Protein AF-A0A822BN35-F1 (afdb_monomer)

Structure (mmCIF, N/CA/C/O backbone):
data_AF-A0A822BN35-F1
#
_entry.id   AF-A0A822BN35-F1
#
loop_
_atom_site.group_PDB
_atom_site.id
_atom_site.type_symbol
_atom_site.label_atom_id
_atom_site.label_alt_id
_atom_site.label_comp_id
_atom_site.label_asym_id
_atom_site.label_entity_id
_atom_site.label_seq_id
_atom_site.pdbx_PDB_ins_code
_atom_site.Cartn_x
_atom_site.Cartn_y
_atom_site.Cartn_z
_atom_site.occupancy
_atom_site.B_iso_or_equiv
_atom_site.auth_seq_id
_atom_site.auth_comp_id
_atom_site.auth_asym_id
_atom_site.auth_atom_id
_atom_site.pdbx_PDB_model_num
ATOM 1 N N . MET A 1 1 ? 7.148 -2.561 -20.279 1.00 68.25 1 MET A N 1
ATOM 2 C CA . MET A 1 1 ? 7.175 -1.354 -19.426 1.00 68.25 1 MET A CA 1
ATOM 3 C C . MET A 1 1 ? 6.465 -0.143 -20.022 1.00 68.25 1 MET A C 1
ATOM 5 O O . MET A 1 1 ? 5.331 0.066 -19.639 1.00 68.25 1 MET A O 1
ATOM 9 N N . LYS A 1 2 ? 7.023 0.647 -20.960 1.00 73.69 2 LYS A N 1
ATOM 10 C CA . LYS A 1 2 ? 6.344 1.889 -21.427 1.00 73.69 2 LYS A CA 1
ATOM 11 C C . LYS A 1 2 ? 4.935 1.661 -22.003 1.00 73.69 2 LYS A C 1
ATOM 13 O O . LYS A 1 2 ? 4.020 2.394 -21.657 1.00 73.69 2 LYS A O 1
ATOM 18 N N . LYS A 1 3 ? 4.760 0.620 -22.829 1.00 73.88 3 LYS A N 1
ATOM 19 C CA . LYS A 1 3 ? 3.442 0.213 -23.353 1.00 73.88 3 LYS A CA 1
ATOM 20 C C . LYS A 1 3 ? 2.494 -0.253 -22.246 1.00 73.88 3 LYS A C 1
ATOM 22 O O . LYS A 1 3 ? 1.336 0.124 -22.248 1.00 73.88 3 LYS A O 1
ATOM 27 N N . GLU A 1 4 ? 2.997 -1.027 -21.283 1.00 73.25 4 GLU A N 1
ATOM 28 C CA . GLU A 1 4 ? 2.193 -1.483 -20.143 1.00 73.25 4 GLU A CA 1
ATOM 29 C C . GLU A 1 4 ? 1.730 -0.291 -19.314 1.00 73.25 4 GLU A C 1
ATOM 31 O O . GLU A 1 4 ? 0.536 -0.151 -19.137 1.00 73.25 4 GLU A O 1
ATOM 36 N N . VAL A 1 5 ? 2.631 0.615 -18.915 1.00 74.88 5 VAL A N 1
ATOM 37 C CA . VAL A 1 5 ? 2.304 1.844 -18.167 1.00 74.88 5 VAL A CA 1
ATOM 38 C C . VAL A 1 5 ? 1.299 2.719 -18.925 1.00 74.88 5 VAL A C 1
ATOM 40 O O . VAL A 1 5 ? 0.336 3.199 -18.332 1.00 74.88 5 VAL A O 1
ATOM 43 N N . SER A 1 6 ? 1.447 2.835 -20.248 1.00 75.00 6 SER A N 1
ATOM 44 C CA . SER A 1 6 ? 0.480 3.534 -21.101 1.00 75.00 6 SER A CA 1
ATOM 45 C C . SER A 1 6 ? -0.909 2.887 -21.089 1.00 75.00 6 SER A C 1
ATOM 47 O O . SER A 1 6 ? -1.899 3.609 -21.161 1.00 75.00 6 SER A O 1
ATOM 49 N N . ASN A 1 7 ? -1.015 1.558 -20.955 1.00 75.50 7 ASN A N 1
ATOM 50 C CA . ASN A 1 7 ? -2.307 0.869 -20.822 1.00 75.50 7 ASN A CA 1
ATOM 51 C C . ASN A 1 7 ? -3.019 1.201 -19.497 1.00 75.50 7 ASN A C 1
ATOM 53 O O . ASN A 1 7 ? -4.218 0.965 -19.375 1.00 75.50 7 ASN A O 1
ATOM 57 N N . PHE A 1 8 ? -2.306 1.757 -18.512 1.00 67.94 8 PHE A N 1
ATOM 58 C CA . PHE A 1 8 ? -2.881 2.274 -17.265 1.00 67.94 8 PHE A CA 1
ATOM 59 C C . PHE A 1 8 ? -3.234 3.765 -17.339 1.00 67.94 8 PHE A C 1
ATOM 61 O O . PHE A 1 8 ? -3.649 4.336 -16.333 1.00 67.94 8 PHE A O 1
ATOM 68 N N . GLY A 1 9 ? -3.066 4.404 -18.503 1.00 77.19 9 GLY A N 1
ATOM 69 C CA . GLY A 1 9 ? -3.330 5.832 -18.687 1.00 77.19 9 GLY A CA 1
ATOM 70 C C . GLY A 1 9 ? -2.303 6.750 -18.016 1.00 77.19 9 GLY A C 1
ATOM 71 O O . GLY A 1 9 ? -2.587 7.927 -17.826 1.00 77.19 9 GLY A O 1
ATOM 72 N N . LEU A 1 10 ? -1.131 6.225 -17.647 1.00 80.19 10 LEU A N 1
ATOM 73 C CA . LEU A 1 10 ? -0.041 6.981 -17.029 1.00 80.19 10 LEU A CA 1
ATOM 74 C C . LEU A 1 10 ? 1.111 7.159 -18.015 1.00 80.19 10 LEU A C 1
ATOM 76 O O . LEU A 1 10 ? 1.400 6.285 -18.840 1.00 80.19 10 LEU A O 1
ATOM 80 N N . THR A 1 11 ? 1.835 8.266 -17.890 1.00 87.19 11 THR A N 1
ATOM 81 C CA . THR A 1 11 ? 3.141 8.401 -18.532 1.00 87.19 11 THR A CA 1
ATOM 82 C C . THR A 1 11 ? 4.217 7.689 -17.712 1.00 87.19 11 THR A C 1
ATOM 84 O O . THR A 1 11 ? 4.117 7.507 -16.497 1.00 87.19 11 THR A O 1
ATOM 87 N N . TRP A 1 12 ? 5.313 7.306 -18.373 1.00 80.75 12 TRP A N 1
ATOM 88 C CA . TRP A 1 12 ? 6.460 6.702 -17.685 1.00 80.75 12 TRP A CA 1
ATOM 89 C C . TRP A 1 12 ? 7.053 7.617 -16.601 1.00 80.75 12 TRP A C 1
ATOM 91 O O . TRP A 1 12 ? 7.516 7.141 -15.566 1.00 80.75 12 TRP A O 1
ATOM 101 N N . VAL A 1 13 ? 7.041 8.931 -16.834 1.00 87.12 13 VAL A N 1
ATOM 102 C CA . VAL A 1 13 ? 7.602 9.925 -15.908 1.00 87.12 13 VAL A CA 1
ATOM 103 C C . VAL A 1 13 ? 6.736 10.046 -14.655 1.00 87.12 13 VAL A C 1
ATOM 105 O O . VAL A 1 13 ? 7.268 10.014 -13.547 1.00 87.12 13 VAL A O 1
ATOM 108 N N . GLU A 1 14 ? 5.413 10.103 -14.810 1.00 86.56 14 GLU A N 1
ATOM 109 C CA . GLU A 1 14 ? 4.474 10.124 -13.680 1.00 86.56 14 GLU A CA 1
ATOM 110 C C . GLU A 1 14 ? 4.577 8.846 -12.853 1.00 86.56 14 GLU A C 1
ATOM 112 O O . GLU A 1 14 ? 4.721 8.906 -11.632 1.00 86.56 14 GLU A O 1
ATOM 117 N N . PHE A 1 15 ? 4.577 7.690 -13.520 1.00 87.62 15 PHE A N 1
ATOM 118 C CA . PHE A 1 15 ? 4.686 6.401 -12.849 1.00 87.62 15 PHE A CA 1
ATOM 119 C C . PHE A 1 15 ? 6.010 6.259 -12.087 1.00 87.62 15 PHE A C 1
ATOM 121 O O . PHE A 1 15 ? 6.006 5.914 -10.909 1.00 87.62 15 PHE A O 1
ATOM 128 N N . SER A 1 16 ? 7.145 6.560 -12.723 1.00 85.81 16 SER A N 1
ATOM 129 C CA . SER A 1 16 ? 8.458 6.443 -12.071 1.00 85.81 16 SER A CA 1
ATOM 130 C C . SER A 1 16 ? 8.614 7.411 -10.896 1.00 85.81 16 SER A C 1
ATOM 132 O O . SER A 1 16 ? 9.174 7.036 -9.866 1.00 85.81 16 SER A O 1
ATOM 134 N N . SER A 1 17 ? 8.065 8.623 -11.011 1.00 89.06 17 SER A N 1
ATOM 135 C CA . SER A 1 17 ? 8.045 9.602 -9.919 1.00 89.06 17 SER A CA 1
ATOM 136 C C . SER A 1 17 ? 7.193 9.113 -8.751 1.00 89.06 17 SER A C 1
ATOM 138 O O . SER A 1 17 ? 7.645 9.137 -7.608 1.00 89.06 17 SER A O 1
ATOM 140 N N . ARG A 1 18 ? 5.992 8.602 -9.035 1.00 87.94 18 ARG A N 1
ATOM 141 C CA . ARG A 1 18 ? 5.071 8.047 -8.037 1.00 87.94 18 ARG A CA 1
ATOM 142 C C . ARG A 1 18 ? 5.656 6.824 -7.335 1.00 87.94 18 ARG A C 1
ATOM 144 O O . ARG A 1 18 ? 5.645 6.766 -6.110 1.00 87.94 18 ARG A O 1
ATOM 151 N N . TYR A 1 19 ? 6.224 5.888 -8.093 1.00 89.38 19 TYR A N 1
ATOM 152 C CA . TYR A 1 19 ? 6.875 4.701 -7.544 1.00 89.38 19 TYR A CA 1
ATOM 153 C C . TYR A 1 19 ? 8.030 5.079 -6.611 1.00 89.38 19 TYR A C 1
ATOM 155 O O . TYR A 1 19 ? 8.092 4.617 -5.472 1.00 89.38 19 TYR A O 1
ATOM 163 N N . ARG A 1 20 ? 8.896 6.003 -7.049 1.00 89.19 20 ARG A N 1
ATOM 164 C CA . ARG A 1 20 ? 9.994 6.519 -6.224 1.00 89.19 20 ARG A CA 1
ATOM 165 C C . ARG A 1 20 ? 9.487 7.184 -4.944 1.00 89.19 20 ARG A C 1
ATOM 167 O O . ARG A 1 20 ? 10.060 6.951 -3.885 1.00 89.19 20 ARG A O 1
ATOM 174 N N . GLN A 1 21 ? 8.425 7.986 -5.030 1.00 89.94 21 GLN A N 1
ATOM 175 C CA . GLN A 1 21 ? 7.823 8.635 -3.864 1.00 89.94 21 GLN A CA 1
ATOM 176 C C . GLN A 1 21 ? 7.280 7.614 -2.865 1.00 89.94 21 GLN A C 1
ATOM 178 O O . GLN A 1 21 ? 7.545 7.758 -1.678 1.00 89.94 21 GLN A O 1
ATOM 183 N N . VAL A 1 22 ? 6.574 6.576 -3.326 1.00 90.75 22 VAL A N 1
ATOM 184 C CA . VAL A 1 22 ? 6.082 5.499 -2.450 1.00 90.75 22 VAL A CA 1
ATOM 185 C C . VAL A 1 22 ? 7.252 4.833 -1.729 1.00 90.75 22 VAL A C 1
ATOM 187 O O . VAL A 1 22 ? 7.249 4.761 -0.504 1.00 90.75 22 VAL A O 1
ATOM 190 N N . VAL A 1 23 ? 8.294 4.424 -2.459 1.00 90.12 23 VAL A N 1
ATOM 191 C CA . VAL A 1 23 ? 9.474 3.788 -1.851 1.00 90.12 23 VAL A CA 1
ATOM 192 C C . VAL A 1 23 ? 10.126 4.701 -0.810 1.00 90.12 23 VAL A C 1
ATOM 194 O O . VAL A 1 23 ? 10.412 4.259 0.300 1.00 90.12 23 VAL A O 1
ATOM 197 N N . GLN A 1 24 ? 10.292 5.985 -1.132 1.00 89.06 24 GLN A N 1
ATOM 198 C CA . GLN A 1 24 ? 10.857 6.977 -0.218 1.00 89.06 24 GLN A CA 1
ATOM 199 C C . GLN A 1 24 ? 9.998 7.196 1.030 1.00 89.06 24 GLN A C 1
ATOM 201 O O . GLN A 1 24 ? 10.546 7.291 2.128 1.00 89.06 24 GLN A O 1
ATOM 206 N N . ARG A 1 25 ? 8.667 7.270 0.885 1.00 90.31 25 ARG A N 1
ATOM 207 C CA . ARG A 1 25 ? 7.746 7.422 2.020 1.00 90.31 25 ARG A CA 1
ATOM 208 C C . ARG A 1 25 ? 7.848 6.229 2.960 1.00 90.31 25 ARG A C 1
ATOM 210 O O . ARG A 1 25 ? 8.078 6.426 4.147 1.00 90.31 25 ARG A O 1
ATOM 217 N N . ILE A 1 26 ? 7.771 5.012 2.427 1.00 90.00 26 ILE A N 1
ATOM 218 C CA . ILE A 1 26 ? 7.811 3.788 3.237 1.00 90.00 26 ILE A CA 1
ATOM 219 C C . ILE A 1 26 ? 9.172 3.602 3.912 1.00 90.00 26 ILE A C 1
ATOM 221 O O . ILE A 1 26 ? 9.229 3.250 5.089 1.00 90.00 26 ILE A O 1
ATOM 225 N N . GLN A 1 27 ? 10.272 3.909 3.218 1.00 89.19 27 GLN A N 1
ATOM 226 C CA . GLN A 1 27 ? 11.596 3.918 3.842 1.00 89.19 27 GLN A CA 1
ATOM 227 C C . GLN A 1 27 ? 11.675 4.941 4.975 1.00 89.19 27 GLN A C 1
ATOM 229 O O . GLN A 1 27 ? 12.144 4.589 6.046 1.00 89.19 27 GLN A O 1
ATOM 234 N N . LYS A 1 28 ? 11.156 6.160 4.790 1.00 88.38 28 LYS A N 1
ATOM 235 C CA . LYS A 1 28 ? 11.138 7.187 5.843 1.00 88.38 28 LYS A CA 1
ATOM 236 C C . LYS A 1 28 ? 10.276 6.795 7.052 1.00 88.38 28 LYS A C 1
ATOM 238 O O . LYS A 1 28 ? 10.597 7.186 8.167 1.00 88.38 28 LYS A O 1
ATOM 243 N N . MET A 1 29 ? 9.186 6.056 6.838 1.00 88.12 29 MET A N 1
ATOM 244 C CA . MET A 1 29 ? 8.315 5.574 7.918 1.00 88.12 29 MET A CA 1
ATOM 245 C C . MET A 1 29 ? 8.958 4.433 8.718 1.00 88.12 29 MET A C 1
ATOM 247 O O . MET A 1 29 ? 8.774 4.350 9.927 1.00 88.12 29 MET A O 1
ATOM 251 N N . ARG A 1 30 ? 9.697 3.531 8.053 1.00 84.06 30 ARG A N 1
ATOM 252 C CA . ARG A 1 30 ? 10.234 2.304 8.674 1.00 84.06 30 ARG A CA 1
ATOM 253 C C . ARG A 1 30 ? 11.722 2.360 9.027 1.00 84.06 30 ARG A C 1
ATOM 255 O O . ARG A 1 30 ? 12.192 1.505 9.772 1.00 84.06 30 ARG A O 1
ATOM 262 N N . GLN A 1 31 ? 12.475 3.313 8.485 1.00 78.88 31 GLN A N 1
ATOM 263 C CA . GLN A 1 31 ? 13.912 3.486 8.701 1.00 78.88 31 GLN A CA 1
ATOM 264 C C . GLN A 1 31 ? 14.253 4.961 8.920 1.00 78.88 31 GLN A C 1
ATOM 266 O O . GLN A 1 31 ? 13.672 5.855 8.309 1.00 78.88 31 GLN A O 1
ATOM 271 N N . SER A 1 32 ? 15.273 5.206 9.742 1.00 63.53 32 SER A N 1
ATOM 272 C CA . SER A 1 32 ? 15.829 6.548 9.946 1.00 63.53 32 SER A CA 1
ATOM 273 C C . SER A 1 32 ? 16.729 7.004 8.789 1.00 63.53 32 SER A C 1
ATOM 275 O O . SER A 1 32 ? 16.904 8.204 8.593 1.00 63.53 32 SER A O 1
ATOM 277 N N . GLU A 1 33 ? 17.286 6.068 8.008 1.00 65.12 33 GLU A N 1
ATOM 278 C CA . GLU A 1 33 ? 18.213 6.350 6.904 1.00 65.12 33 GLU A CA 1
ATOM 279 C C . GLU A 1 33 ? 17.734 5.746 5.579 1.00 65.12 33 GLU A C 1
ATOM 281 O O . GLU A 1 33 ? 17.286 4.603 5.510 1.00 65.12 33 GLU A O 1
ATOM 286 N N . TYR A 1 34 ? 17.848 6.527 4.505 1.00 67.50 34 TYR A N 1
ATOM 287 C CA . TYR A 1 34 ? 17.430 6.135 3.161 1.00 67.50 34 TYR A CA 1
ATOM 288 C C . TYR A 1 34 ? 18.434 5.165 2.525 1.00 67.50 34 TYR A C 1
ATOM 290 O O . TYR A 1 34 ? 19.580 5.534 2.257 1.00 67.50 34 TYR A O 1
ATOM 298 N N . LYS A 1 35 ? 17.992 3.946 2.197 1.00 72.06 35 LYS A N 1
ATOM 299 C CA . LYS A 1 35 ? 18.753 3.038 1.325 1.00 72.06 35 LYS A CA 1
ATOM 300 C C . LYS A 1 35 ? 18.587 3.441 -0.138 1.00 72.06 35 LYS A C 1
ATOM 302 O O . LYS A 1 35 ? 17.496 3.812 -0.566 1.00 72.06 35 LYS A O 1
ATOM 307 N N . GLN A 1 36 ? 19.663 3.332 -0.920 1.00 72.38 36 GLN A N 1
ATOM 308 C CA . GLN A 1 36 ? 19.623 3.640 -2.350 1.00 72.38 36 GLN A CA 1
ATOM 309 C C . GLN A 1 36 ? 18.537 2.825 -3.065 1.00 72.38 36 GLN A C 1
ATOM 311 O O . GLN A 1 36 ? 18.509 1.600 -2.997 1.00 72.38 36 GLN A O 1
ATOM 316 N N . PHE A 1 37 ? 17.663 3.533 -3.779 1.00 73.38 37 PHE A N 1
ATOM 317 C CA . PHE A 1 37 ? 16.678 2.947 -4.678 1.00 73.38 37 PHE A CA 1
ATOM 318 C C . PHE A 1 37 ? 17.384 2.337 -5.891 1.00 73.38 37 PHE A C 1
ATOM 320 O O . PHE A 1 37 ? 17.938 3.063 -6.721 1.00 73.38 37 PHE A O 1
ATOM 327 N N . ILE A 1 38 ? 17.349 1.010 -5.994 1.00 75.81 38 ILE A N 1
ATOM 328 C CA . ILE A 1 38 ? 17.836 0.277 -7.162 1.00 75.81 38 ILE A CA 1
ATOM 329 C C . ILE A 1 38 ? 16.635 -0.019 -8.055 1.00 75.81 38 ILE A C 1
ATOM 331 O O . ILE A 1 38 ? 15.658 -0.631 -7.632 1.00 75.81 38 ILE A O 1
ATOM 335 N N . PHE A 1 39 ? 16.695 0.440 -9.303 1.00 77.75 39 PHE A N 1
ATOM 336 C CA . PHE A 1 39 ? 15.607 0.233 -10.247 1.00 77.75 39 PHE A CA 1
ATOM 337 C C . PHE A 1 39 ? 15.694 -1.165 -10.870 1.00 77.75 39 PHE A C 1
ATOM 339 O O . PHE A 1 39 ? 16.600 -1.443 -11.655 1.00 77.75 39 PHE A O 1
ATOM 346 N N . ASN A 1 40 ? 14.718 -2.021 -10.567 1.00 86.06 40 ASN A N 1
ATOM 347 C CA . ASN A 1 40 ? 14.574 -3.346 -11.163 1.00 86.06 40 ASN A CA 1
ATOM 348 C C . ASN A 1 40 ? 13.268 -3.432 -11.966 1.00 86.06 40 ASN A C 1
ATOM 350 O O . ASN A 1 40 ? 12.191 -3.102 -11.468 1.00 86.06 40 ASN A O 1
ATOM 354 N N . ILE A 1 41 ? 13.357 -3.884 -13.220 1.00 81.69 41 ILE A N 1
ATOM 355 C CA . ILE A 1 41 ? 12.214 -3.972 -14.140 1.00 81.69 41 ILE A CA 1
ATOM 356 C C . ILE A 1 41 ? 11.149 -4.948 -13.628 1.00 81.69 41 ILE A C 1
ATOM 358 O O . ILE A 1 41 ? 9.962 -4.636 -13.729 1.00 81.69 41 ILE A O 1
ATOM 362 N N . ASN A 1 42 ? 11.558 -6.093 -13.077 1.00 83.44 42 ASN A N 1
ATOM 363 C CA . ASN A 1 42 ? 10.624 -7.118 -12.611 1.00 83.44 42 ASN A CA 1
ATOM 364 C C . ASN A 1 42 ? 9.845 -6.613 -11.393 1.00 83.44 42 ASN A C 1
ATOM 366 O O . ASN A 1 42 ? 8.621 -6.565 -11.427 1.00 83.44 42 ASN A O 1
ATOM 370 N N . GLU A 1 43 ? 10.548 -6.072 -10.397 1.00 84.94 43 GLU A N 1
ATOM 371 C CA . GLU A 1 43 ? 9.928 -5.485 -9.200 1.00 84.94 43 GLU A CA 1
ATOM 372 C C . GLU A 1 43 ? 8.994 -4.319 -9.542 1.00 84.94 43 GLU A C 1
ATOM 374 O O . GLU A 1 43 ? 7.935 -4.145 -8.944 1.00 84.94 43 GLU A O 1
ATOM 379 N N . THR A 1 44 ? 9.366 -3.520 -10.544 1.00 85.56 44 THR A N 1
ATOM 380 C CA . THR A 1 44 ? 8.539 -2.406 -11.0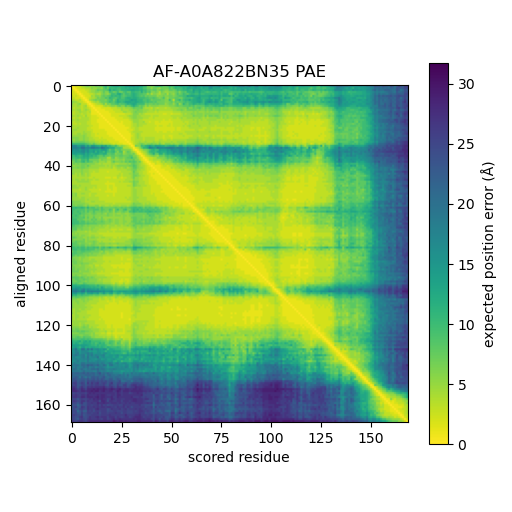11 1.00 85.56 44 THR A CA 1
ATOM 381 C C . THR A 1 44 ? 7.241 -2.900 -11.661 1.00 85.56 44 THR A C 1
ATOM 383 O O . THR A 1 44 ? 6.195 -2.266 -11.511 1.00 85.56 44 THR A O 1
ATOM 386 N N . ARG A 1 45 ? 7.284 -4.023 -12.390 1.00 84.06 45 ARG A N 1
ATOM 387 C CA . ARG A 1 45 ? 6.088 -4.652 -12.968 1.00 84.06 45 ARG A CA 1
ATOM 388 C C . ARG A 1 45 ? 5.187 -5.234 -11.874 1.00 84.06 45 ARG A C 1
ATOM 390 O O . ARG A 1 45 ? 3.969 -5.052 -11.947 1.00 84.06 45 ARG A O 1
ATOM 397 N N . ASP A 1 46 ? 5.769 -5.867 -10.862 1.00 85.31 46 ASP A N 1
ATOM 398 C CA . ASP A 1 46 ? 5.027 -6.410 -9.717 1.00 85.31 46 ASP A CA 1
ATOM 399 C C . ASP A 1 46 ? 4.333 -5.287 -8.936 1.00 85.31 46 ASP A C 1
ATOM 401 O O . ASP A 1 46 ? 3.144 -5.380 -8.616 1.00 85.31 46 ASP A O 1
ATOM 405 N N . PHE A 1 47 ? 5.040 -4.173 -8.718 1.00 88.69 47 PHE A N 1
ATOM 406 C CA . PHE A 1 47 ? 4.477 -2.970 -8.110 1.00 88.69 47 PHE A CA 1
ATOM 407 C C . PHE A 1 47 ? 3.302 -2.415 -8.924 1.00 88.69 47 PHE A C 1
ATOM 409 O O . PHE A 1 47 ? 2.237 -2.170 -8.365 1.00 88.69 47 PHE A O 1
ATOM 416 N N . LEU A 1 48 ? 3.457 -2.268 -10.244 1.00 87.62 48 LEU A N 1
ATOM 417 C CA . LEU A 1 48 ? 2.397 -1.766 -11.129 1.00 87.62 48 LEU A CA 1
ATOM 418 C C . LEU A 1 48 ? 1.140 -2.653 -11.076 1.00 87.62 48 LEU A C 1
ATOM 420 O O . LEU A 1 48 ? 0.014 -2.155 -11.034 1.00 87.62 48 LEU A O 1
ATOM 424 N N . THR A 1 49 ? 1.334 -3.972 -11.059 1.00 86.88 49 THR A N 1
ATOM 425 C CA . THR A 1 49 ? 0.244 -4.955 -10.975 1.00 86.88 49 THR A CA 1
ATOM 426 C C . THR A 1 49 ? -0.469 -4.867 -9.627 1.00 86.88 49 THR A C 1
ATOM 428 O O . THR A 1 49 ? -1.700 -4.783 -9.582 1.00 86.88 49 THR A O 1
ATOM 431 N N . THR A 1 50 ? 0.300 -4.797 -8.539 1.00 87.19 50 THR A N 1
ATOM 432 C CA . THR A 1 50 ? -0.217 -4.622 -7.176 1.00 87.19 50 THR A C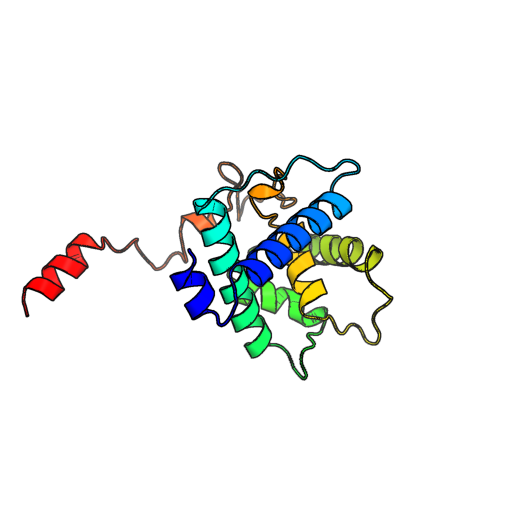A 1
ATOM 433 C C . THR A 1 50 ? -1.008 -3.322 -7.061 1.00 87.19 50 THR A C 1
ATOM 435 O O . THR A 1 50 ? -2.165 -3.332 -6.645 1.00 87.19 50 THR A O 1
ATOM 438 N N . GLU A 1 51 ? -0.446 -2.206 -7.522 1.00 90.19 51 GLU A N 1
ATOM 439 C CA . GLU A 1 51 ? -1.081 -0.891 -7.463 1.00 90.19 51 GLU A CA 1
ATOM 440 C C . GLU A 1 51 ? -2.400 -0.836 -8.256 1.00 90.19 51 GLU A C 1
ATOM 442 O O . GLU A 1 51 ? -3.376 -0.212 -7.814 1.00 90.19 51 GLU A O 1
ATOM 447 N N . LYS A 1 52 ? -2.470 -1.523 -9.406 1.00 88.81 52 LYS A N 1
ATOM 448 C CA . LYS A 1 52 ? -3.718 -1.668 -10.171 1.00 88.81 52 LYS A CA 1
ATOM 449 C C . LYS A 1 52 ? -4.780 -2.402 -9.365 1.00 88.81 52 LYS A C 1
ATOM 451 O O . LYS A 1 52 ? -5.927 -1.948 -9.324 1.00 88.81 52 LYS A O 1
ATOM 456 N N . ARG A 1 53 ? -4.410 -3.529 -8.753 1.00 88.56 53 ARG A N 1
ATOM 457 C CA . ARG A 1 53 ? -5.324 -4.352 -7.955 1.00 88.56 53 ARG A CA 1
ATOM 458 C C . ARG A 1 53 ? -5.895 -3.535 -6.800 1.00 88.56 53 ARG A C 1
ATOM 460 O O . ARG A 1 53 ? -7.112 -3.381 -6.721 1.00 88.56 53 ARG A O 1
ATOM 467 N N . LEU A 1 54 ? -5.023 -2.891 -6.020 1.00 91.69 54 LEU A N 1
ATOM 468 C CA . LEU A 1 54 ? -5.424 -2.001 -4.926 1.00 91.69 54 LEU A CA 1
ATOM 469 C C . LEU A 1 54 ? -6.346 -0.878 -5.418 1.00 91.69 54 LEU A C 1
ATOM 471 O O . LEU A 1 54 ? -7.357 -0.581 -4.792 1.00 91.69 54 LEU A O 1
ATOM 475 N N . THR A 1 55 ? -6.043 -0.270 -6.571 1.00 92.44 55 THR A N 1
ATOM 476 C CA . THR A 1 55 ? -6.867 0.815 -7.136 1.00 92.44 55 THR A CA 1
ATOM 477 C C . THR A 1 55 ? -8.246 0.330 -7.563 1.00 92.44 55 THR A C 1
ATOM 479 O O . THR A 1 55 ? -9.224 1.053 -7.387 1.00 92.44 55 THR A O 1
ATOM 482 N N . THR A 1 56 ? -8.334 -0.870 -8.127 1.00 91.44 56 THR A N 1
ATOM 483 C CA . THR A 1 56 ? -9.601 -1.448 -8.592 1.00 91.44 56 THR A CA 1
ATOM 484 C C . THR A 1 56 ? -10.507 -1.776 -7.409 1.00 91.44 56 THR A C 1
ATOM 486 O O . THR A 1 56 ? -11.673 -1.387 -7.394 1.00 91.44 56 THR A O 1
ATOM 489 N N . ILE A 1 57 ? -9.946 -2.408 -6.378 1.00 91.69 57 ILE A N 1
ATOM 490 C CA . ILE A 1 57 ? -10.676 -2.765 -5.158 1.00 91.69 57 ILE A CA 1
ATOM 491 C C . ILE A 1 57 ? -11.076 -1.507 -4.390 1.00 91.69 57 ILE A C 1
ATOM 493 O O . ILE A 1 57 ? -12.227 -1.380 -3.981 1.00 91.69 57 ILE A O 1
ATOM 497 N N . PHE A 1 58 ? -10.183 -0.516 -4.299 1.00 93.19 58 PHE A N 1
ATOM 498 C CA . PHE A 1 58 ? -10.495 0.763 -3.663 1.00 93.19 58 PHE A CA 1
ATOM 499 C C . PHE A 1 58 ? -11.680 1.455 -4.340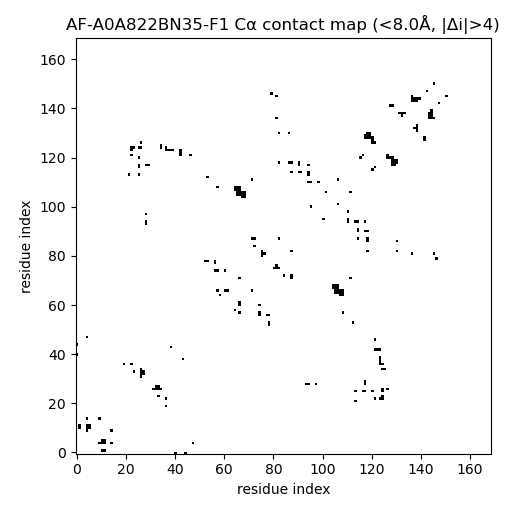 1.00 93.19 58 PHE A C 1
ATOM 501 O O . PHE A 1 58 ? -12.595 1.901 -3.662 1.00 93.19 58 PHE A O 1
ATOM 508 N N . LYS A 1 59 ? -11.725 1.497 -5.676 1.00 92.38 59 LYS A N 1
ATOM 509 C CA . LYS A 1 59 ? -12.864 2.083 -6.405 1.00 92.38 59 LYS A CA 1
ATOM 510 C C . LYS A 1 59 ? -14.174 1.322 -6.201 1.00 92.38 59 LYS A C 1
ATOM 512 O O . LYS A 1 59 ? -15.234 1.899 -6.394 1.00 92.38 59 LYS A O 1
ATOM 517 N N . THR A 1 60 ? -14.092 0.039 -5.862 1.00 91.62 60 THR A N 1
ATOM 518 C CA . THR A 1 60 ? -15.266 -0.813 -5.640 1.00 91.62 60 THR A CA 1
ATOM 519 C C . THR A 1 60 ? -15.822 -0.639 -4.228 1.00 91.62 60 THR A C 1
ATOM 521 O O . THR A 1 60 ? -17.033 -0.691 -4.043 1.00 91.62 60 THR A O 1
ATOM 524 N N . LEU A 1 61 ? -14.946 -0.436 -3.239 1.00 89.69 61 LEU A N 1
ATOM 525 C CA . LEU A 1 61 ? -15.321 -0.322 -1.827 1.00 89.69 61 LEU A CA 1
ATOM 526 C C . LEU A 1 61 ? -15.507 1.123 -1.350 1.00 89.69 61 LEU A C 1
ATOM 528 O O . LEU A 1 61 ? -16.287 1.354 -0.436 1.00 89.69 61 LEU A O 1
ATOM 532 N N . SER A 1 62 ? -14.802 2.091 -1.938 1.00 90.44 62 SER A N 1
ATOM 533 C CA . SER A 1 62 ? -14.848 3.477 -1.471 1.00 90.44 62 SER A CA 1
ATOM 534 C C . SER A 1 62 ? -16.146 4.173 -1.862 1.00 90.44 62 SER A C 1
ATOM 536 O O . SER A 1 62 ? -16.647 4.049 -2.982 1.00 90.44 62 SER A O 1
ATOM 538 N N . PHE A 1 63 ? -16.653 4.980 -0.937 1.00 86.88 63 PHE A N 1
ATOM 539 C CA . P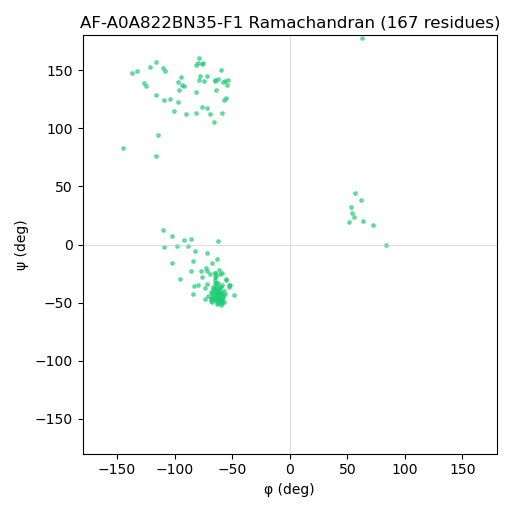HE A 1 63 ? -17.737 5.912 -1.189 1.00 86.88 63 PHE A CA 1
ATOM 540 C C . PHE A 1 63 ? -17.161 7.328 -1.166 1.00 86.88 63 PHE A C 1
ATOM 542 O O . PHE A 1 63 ? -16.534 7.736 -0.190 1.00 86.88 63 PHE A O 1
ATOM 549 N N . ASN A 1 64 ? -17.360 8.089 -2.247 1.00 86.44 64 ASN A N 1
ATOM 550 C CA . ASN A 1 64 ? -16.830 9.452 -2.380 1.00 86.44 64 ASN A CA 1
ATOM 551 C C . ASN A 1 64 ? -15.291 9.538 -2.213 1.00 86.44 64 ASN A C 1
ATOM 553 O O . ASN A 1 64 ? -14.784 10.401 -1.494 1.00 86.44 64 ASN A O 1
ATOM 557 N N . ASP A 1 65 ? -14.558 8.607 -2.838 1.00 87.38 65 ASP A N 1
ATOM 558 C CA . ASP A 1 65 ? -13.086 8.498 -2.788 1.00 87.38 65 ASP A CA 1
ATOM 559 C C . ASP A 1 65 ? -12.495 8.393 -1.368 1.00 87.38 65 ASP A C 1
ATOM 561 O O . ASP A 1 65 ? -11.321 8.704 -1.129 1.00 87.38 65 ASP A O 1
ATOM 565 N N . LYS A 1 66 ? -13.301 7.925 -0.411 1.00 90.62 66 LYS A N 1
ATOM 566 C CA . LYS A 1 66 ? -12.896 7.664 0.970 1.00 90.62 66 LYS A CA 1
ATOM 567 C C . LYS A 1 66 ? -13.387 6.292 1.413 1.00 90.62 66 LYS A C 1
ATOM 569 O O . LYS A 1 66 ? -14.417 5.810 0.943 1.00 90.62 66 LYS A O 1
ATOM 574 N N . LEU A 1 67 ? -12.624 5.674 2.305 1.00 91.94 67 LEU A N 1
ATOM 575 C CA . LEU A 1 67 ? -12.966 4.399 2.929 1.00 91.94 67 LEU A CA 1
ATOM 576 C C . LEU A 1 67 ? -12.887 4.558 4.446 1.00 91.94 67 LEU A C 1
ATOM 578 O O . LEU A 1 67 ? -11.968 5.210 4.938 1.00 91.94 67 LEU A O 1
ATOM 582 N N . ASP A 1 68 ? -13.828 3.980 5.179 1.00 90.19 68 ASP A N 1
ATOM 583 C CA . ASP A 1 68 ? -13.787 3.990 6.642 1.00 90.19 68 ASP A CA 1
ATOM 584 C C . ASP A 1 68 ? -12.671 3.056 7.153 1.00 90.19 68 ASP A C 1
ATOM 586 O O . ASP A 1 68 ? -12.413 1.997 6.570 1.00 90.19 68 ASP A O 1
ATOM 590 N N . ALA A 1 69 ? -12.009 3.423 8.252 1.00 88.19 69 ALA A N 1
ATOM 591 C CA . ALA A 1 69 ? -11.029 2.568 8.920 1.00 88.19 69 ALA A CA 1
ATOM 592 C C . ALA A 1 69 ? -11.601 1.187 9.302 1.00 88.19 69 ALA A C 1
ATOM 594 O O . ALA A 1 69 ? -10.873 0.194 9.280 1.00 88.19 69 ALA A O 1
ATOM 595 N N . ASN A 1 70 ? -12.905 1.096 9.581 1.00 88.44 70 ASN A N 1
ATOM 596 C CA . ASN A 1 70 ? -13.586 -0.166 9.884 1.00 88.44 70 ASN A CA 1
ATOM 597 C C . ASN A 1 70 ? -13.696 -1.103 8.668 1.00 88.44 70 ASN A C 1
ATOM 599 O O . ASN A 1 70 ? -13.779 -2.319 8.825 1.00 88.44 70 ASN A O 1
ATOM 603 N N . GLU A 1 71 ? -13.673 -0.561 7.449 1.00 89.50 71 GLU A N 1
ATOM 604 C CA . GLU A 1 71 ? -13.730 -1.343 6.207 1.00 89.50 71 GLU A CA 1
ATOM 605 C C . GLU A 1 71 ? -12.341 -1.770 5.717 1.00 89.50 71 GLU A C 1
ATOM 607 O O . GLU A 1 71 ? -12.219 -2.478 4.713 1.00 89.50 71 GLU A O 1
ATOM 612 N N . LEU A 1 72 ? -11.283 -1.373 6.429 1.00 91.50 72 LEU A N 1
ATOM 613 C CA . LEU A 1 72 ? -9.910 -1.675 6.054 1.00 91.50 72 LEU A CA 1
ATOM 614 C C . LEU A 1 72 ? -9.634 -3.183 6.089 1.00 91.50 72 LEU A C 1
ATOM 616 O O . LEU A 1 72 ? -9.005 -3.703 5.175 1.00 91.50 72 LEU A O 1
ATOM 620 N N . GLU A 1 73 ? -10.166 -3.916 7.068 1.00 90.62 73 GLU A N 1
ATOM 621 C CA . GLU A 1 73 ? -10.016 -5.380 7.121 1.00 90.62 73 GLU A CA 1
ATOM 622 C C . GLU A 1 73 ? -10.630 -6.056 5.887 1.00 90.62 73 GLU A C 1
ATOM 624 O O . GLU A 1 73 ? -9.987 -6.875 5.230 1.00 90.62 73 GLU A O 1
ATOM 629 N N . LYS A 1 74 ? -11.834 -5.622 5.496 1.00 90.62 74 LYS A N 1
ATOM 630 C CA . LYS A 1 74 ? -12.515 -6.095 4.285 1.00 90.62 74 LYS A CA 1
ATOM 631 C C . LYS A 1 74 ? -11.744 -5.728 3.016 1.00 90.62 74 LYS A C 1
ATOM 633 O O . LYS A 1 74 ? -11.716 -6.505 2.063 1.00 90.62 74 LYS A O 1
ATOM 638 N N . PHE A 1 75 ? -11.108 -4.556 2.985 1.00 92.19 75 PHE A N 1
ATOM 639 C CA . PHE A 1 75 ? -10.247 -4.155 1.875 1.00 92.19 75 PHE A CA 1
ATOM 640 C C . PHE A 1 75 ? -9.049 -5.100 1.723 1.00 92.19 75 PHE A C 1
ATOM 642 O O . PHE A 1 75 ? -8.754 -5.516 0.603 1.00 92.19 75 PHE A O 1
ATOM 649 N N . PHE A 1 76 ? -8.390 -5.474 2.825 1.00 90.88 76 PHE A N 1
ATOM 650 C CA . PHE A 1 76 ? -7.289 -6.441 2.803 1.00 90.88 76 PHE A CA 1
ATOM 651 C C . PHE A 1 76 ? -7.765 -7.819 2.332 1.00 90.88 76 PHE A C 1
ATOM 653 O O . PHE A 1 76 ? -7.136 -8.391 1.444 1.00 90.88 76 PHE A O 1
ATOM 660 N N . GLU A 1 77 ? -8.910 -8.292 2.826 1.00 88.31 77 GLU A N 1
ATOM 661 C CA . GLU A 1 77 ? -9.518 -9.554 2.389 1.00 88.31 77 GLU A CA 1
ATOM 662 C C . GLU A 1 77 ? -9.810 -9.558 0.879 1.00 88.31 77 GLU A C 1
ATOM 664 O O . GLU A 1 77 ? -9.407 -10.478 0.175 1.00 88.31 77 GLU A O 1
ATOM 669 N N . CYS A 1 78 ? -10.415 -8.489 0.349 1.00 87.94 78 CYS A N 1
ATOM 670 C CA . CYS A 1 78 ? -10.684 -8.358 -1.089 1.00 87.94 78 CYS A CA 1
ATOM 671 C C . CYS A 1 78 ? -9.404 -8.279 -1.936 1.00 87.94 78 CYS A C 1
ATOM 673 O O . CYS A 1 78 ? -9.439 -8.564 -3.132 1.00 87.94 78 CYS A O 1
ATOM 675 N N . CYS A 1 79 ? -8.290 -7.838 -1.344 1.00 86.50 79 CYS A N 1
ATOM 676 C CA . CYS A 1 79 ? -6.981 -7.791 -1.993 1.00 86.50 79 CYS A CA 1
ATOM 677 C C . CYS A 1 79 ? -6.216 -9.117 -1.897 1.00 86.50 79 CYS A C 1
ATOM 679 O O . CYS A 1 79 ? -5.052 -9.145 -2.306 1.00 86.50 79 CYS A O 1
ATOM 681 N N . ASP A 1 80 ? -6.819 -10.171 -1.340 1.00 83.88 80 ASP A N 1
ATOM 682 C CA . ASP A 1 80 ? -6.150 -11.425 -0.979 1.00 83.88 80 ASP A CA 1
ATOM 683 C C . ASP A 1 80 ? -4.915 -11.179 -0.093 1.00 83.88 80 ASP A C 1
ATOM 685 O O . ASP A 1 80 ? -3.895 -11.863 -0.191 1.00 83.88 80 ASP A O 1
ATOM 689 N N . LEU A 1 81 ? -4.976 -10.137 0.741 1.00 85.69 81 LEU A N 1
ATOM 690 C CA . LEU A 1 81 ? -3.956 -9.818 1.726 1.00 85.69 81 LEU A CA 1
ATOM 691 C C . LEU A 1 81 ? -4.382 -10.383 3.071 1.00 85.69 81 LEU A C 1
ATOM 693 O O . LEU A 1 81 ? -5.537 -10.343 3.483 1.00 85.69 81 LEU A O 1
ATOM 697 N N . SER A 1 82 ? -3.406 -10.915 3.777 1.00 80.81 82 SER A N 1
ATOM 698 C CA . SER A 1 82 ? -3.626 -11.854 4.865 1.00 80.81 82 SER A CA 1
ATOM 699 C C . SER A 1 82 ? -3.307 -11.280 6.252 1.00 80.81 82 SER A C 1
ATOM 701 O O . SER A 1 82 ? -3.158 -12.052 7.208 1.00 80.81 82 SER A O 1
ATOM 703 N N . ALA A 1 83 ? -3.129 -9.961 6.332 1.00 84.75 83 ALA A N 1
ATOM 704 C CA . ALA A 1 83 ? -2.747 -9.253 7.542 1.00 84.75 83 ALA A CA 1
ATOM 705 C C . ALA A 1 83 ? -3.817 -9.412 8.626 1.00 84.75 83 ALA A C 1
ATOM 707 O O . ALA A 1 83 ? -5.017 -9.433 8.350 1.00 84.75 83 ALA A O 1
ATOM 708 N N . THR A 1 84 ? -3.375 -9.539 9.871 1.00 86.50 84 THR A N 1
ATOM 709 C CA . THR A 1 84 ? -4.278 -9.611 11.024 1.00 86.50 84 THR A CA 1
ATOM 710 C C . THR A 1 84 ? -4.828 -8.228 11.375 1.00 86.50 84 THR A C 1
ATOM 712 O O . THR A 1 84 ? -4.170 -7.214 11.143 1.00 86.50 84 THR A O 1
ATOM 715 N N . SER A 1 85 ? -5.994 -8.169 12.026 1.00 88.81 85 SER A N 1
ATOM 716 C CA . SER A 1 85 ? -6.575 -6.915 12.536 1.00 88.81 85 SER A CA 1
ATOM 717 C C . SER A 1 85 ? -5.596 -6.103 13.392 1.00 88.81 85 SER A C 1
ATOM 719 O O . SER A 1 85 ? -5.613 -4.876 13.366 1.00 88.81 85 SER A O 1
ATOM 721 N N . TYR A 1 86 ? -4.728 -6.782 14.152 1.00 88.44 86 TYR A N 1
ATOM 722 C CA . TYR A 1 86 ? -3.697 -6.132 14.959 1.00 88.44 86 TYR A CA 1
ATOM 723 C C . TYR A 1 86 ? -2.622 -5.469 14.090 1.00 88.44 86 TYR A C 1
ATOM 725 O O . TYR A 1 86 ? -2.335 -4.295 14.291 1.00 88.44 86 TYR A O 1
ATOM 733 N N . GLU A 1 87 ? -2.078 -6.183 13.099 1.00 89.81 87 GLU A N 1
ATOM 734 C CA . GLU A 1 87 ? -1.070 -5.639 12.172 1.00 89.81 87 GLU A CA 1
ATOM 735 C C . GLU A 1 87 ? -1.627 -4.476 11.346 1.00 89.81 87 GLU A C 1
ATOM 737 O O . GLU A 1 87 ? -0.925 -3.495 11.113 1.00 89.81 87 GLU A O 1
ATOM 742 N N . ILE A 1 88 ? -2.896 -4.563 10.933 1.00 92.38 88 ILE A N 1
ATOM 743 C CA . ILE A 1 88 ? -3.581 -3.495 10.197 1.00 92.38 88 ILE A CA 1
ATOM 744 C C . ILE A 1 88 ? -3.710 -2.242 11.069 1.00 92.38 88 ILE A C 1
ATOM 746 O O . ILE A 1 88 ? -3.383 -1.151 10.606 1.00 92.38 88 ILE A O 1
ATOM 750 N N . LYS A 1 89 ? -4.149 -2.386 12.326 1.00 92.31 89 LYS A N 1
ATOM 751 C CA . LYS A 1 89 ? -4.275 -1.259 13.265 1.00 92.31 89 LYS A CA 1
ATOM 752 C C . LYS A 1 89 ? -2.922 -0.648 13.611 1.00 92.31 89 LYS A C 1
ATOM 754 O O . LYS A 1 89 ? -2.776 0.563 13.526 1.00 92.31 89 LYS A O 1
ATOM 759 N N . GLU A 1 90 ? -1.927 -1.478 13.916 1.00 92.12 90 GLU A N 1
ATOM 760 C CA . GLU A 1 90 ? -0.558 -1.029 14.185 1.00 92.12 90 GLU A CA 1
ATOM 761 C C . GLU A 1 90 ? -0.003 -0.234 12.993 1.00 92.12 90 GLU A C 1
ATOM 763 O O . GLU A 1 90 ? 0.467 0.892 13.155 1.00 92.12 90 GLU A O 1
ATOM 768 N N . ALA A 1 91 ? -0.117 -0.774 11.776 1.00 92.62 91 ALA A N 1
ATOM 769 C CA . ALA A 1 91 ? 0.328 -0.090 10.568 1.00 92.62 91 ALA A CA 1
ATOM 770 C C . ALA A 1 91 ? -0.443 1.214 10.314 1.00 92.62 91 ALA A C 1
ATOM 772 O O . ALA A 1 91 ? 0.166 2.213 9.930 1.00 92.62 91 ALA A O 1
ATOM 773 N N . LEU A 1 92 ? -1.758 1.230 10.545 1.00 93.94 92 LEU A N 1
ATOM 774 C CA . LEU A 1 92 ? -2.581 2.432 10.416 1.00 93.94 92 LEU A CA 1
ATOM 775 C C . LEU A 1 92 ? -2.128 3.526 11.390 1.00 93.94 92 LEU A C 1
ATOM 777 O O . LEU A 1 92 ? -1.900 4.655 10.956 1.00 93.94 92 LEU A O 1
ATOM 781 N N . ASP A 1 93 ? -1.923 3.188 12.662 1.00 92.19 93 ASP A N 1
ATOM 782 C CA . ASP A 1 93 ? -1.472 4.129 13.690 1.00 92.19 93 ASP A CA 1
ATOM 783 C C . ASP A 1 93 ? -0.100 4.726 13.351 1.00 92.19 93 ASP A C 1
ATOM 785 O O . ASP A 1 93 ? 0.109 5.933 13.499 1.00 92.19 93 ASP A O 1
ATOM 789 N N . TYR A 1 94 ? 0.833 3.912 12.844 1.00 92.00 94 TYR A N 1
ATOM 790 C CA . TYR A 1 94 ? 2.139 4.396 12.388 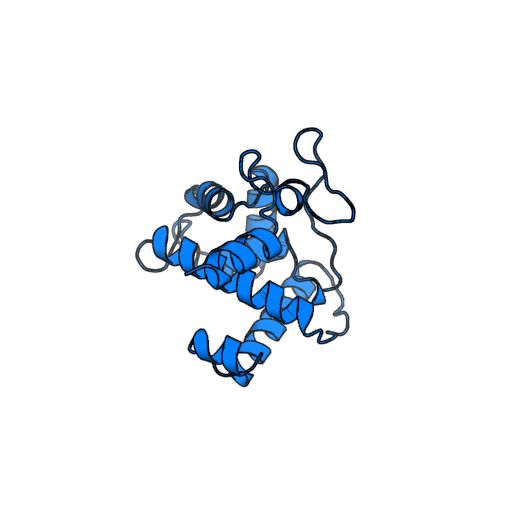1.00 92.00 94 TYR A CA 1
ATOM 791 C C . TYR A 1 94 ? 2.032 5.296 11.157 1.00 92.00 94 TYR A C 1
ATOM 793 O O . TYR A 1 94 ? 2.650 6.359 11.120 1.00 92.00 94 TYR A O 1
ATOM 801 N N . VAL A 1 95 ? 1.248 4.906 10.150 1.00 93.12 95 VAL A N 1
ATOM 802 C CA . VAL A 1 95 ? 1.093 5.699 8.924 1.00 93.12 95 VAL A CA 1
ATOM 803 C C . VAL A 1 95 ? 0.441 7.045 9.237 1.00 93.12 95 VAL A C 1
ATOM 805 O O . VAL A 1 95 ? 0.934 8.072 8.773 1.00 93.12 95 VAL A O 1
ATOM 808 N N . LEU A 1 96 ? -0.604 7.077 10.070 1.00 92.31 96 LEU A N 1
ATOM 809 C CA . LEU A 1 96 ? -1.328 8.306 10.411 1.00 92.31 96 LEU A CA 1
ATOM 810 C C . LEU A 1 96 ? -0.451 9.369 11.091 1.00 92.31 96 LEU A C 1
ATOM 812 O O . LEU A 1 96 ? -0.720 10.554 10.913 1.00 92.31 96 LEU A O 1
ATOM 816 N N . GLN A 1 97 ? 0.638 8.992 11.772 1.00 91.50 97 GLN A N 1
ATOM 817 C CA . GLN A 1 97 ? 1.606 9.951 12.337 1.00 91.50 97 GLN A CA 1
ATOM 818 C C . GLN A 1 97 ? 2.290 10.823 11.270 1.00 91.50 97 GLN A C 1
ATOM 820 O O . GLN A 1 97 ? 2.789 11.907 11.575 1.00 91.50 97 GLN A O 1
ATOM 825 N N . HIS A 1 98 ? 2.315 10.367 10.016 1.00 90.19 98 HIS A N 1
ATOM 826 C CA . HIS A 1 98 ? 2.922 11.075 8.888 1.00 90.19 98 HIS A CA 1
ATOM 827 C C . HIS A 1 98 ? 1.914 11.857 8.035 1.00 90.19 98 HIS A C 1
ATOM 829 O O . HIS A 1 98 ? 2.318 12.516 7.073 1.00 90.19 98 HIS A O 1
ATOM 835 N N . TYR A 1 99 ? 0.627 11.801 8.379 1.00 90.06 99 TYR A N 1
ATOM 836 C CA . TYR A 1 99 ? -0.453 12.479 7.670 1.00 90.06 99 TYR A CA 1
ATOM 837 C C . TYR A 1 99 ? -1.115 13.536 8.563 1.00 90.06 99 TYR A C 1
ATOM 839 O O . TYR A 1 99 ? -1.039 13.464 9.790 1.00 90.06 99 TYR A O 1
ATOM 847 N N . PRO A 1 100 ? -1.776 14.551 7.976 1.00 87.94 100 PRO A N 1
ATOM 848 C CA . PRO A 1 100 ? -2.610 15.448 8.760 1.00 87.94 100 PRO A CA 1
ATOM 849 C C . PRO A 1 100 ? -3.733 14.656 9.454 1.00 87.94 100 PRO A C 1
ATOM 851 O O . PRO A 1 100 ? -4.197 13.649 8.906 1.00 87.94 100 PRO A O 1
ATOM 854 N N . PRO A 1 101 ? -4.202 15.116 10.628 1.00 84.25 101 PRO A N 1
ATOM 855 C CA . PRO A 1 101 ? -5.266 14.445 11.363 1.00 84.25 101 PRO A CA 1
ATOM 856 C C . PRO A 1 101 ? -6.516 14.315 10.487 1.00 84.25 101 PRO A C 1
ATOM 858 O O . PRO A 1 101 ? -7.025 15.304 9.950 1.00 84.25 101 PRO A O 1
ATOM 861 N N . GLN A 1 102 ? -6.991 13.081 10.327 1.00 79.81 102 GLN A N 1
ATOM 862 C CA . GLN A 1 102 ? -8.185 12.783 9.545 1.00 79.81 102 GLN A CA 1
ATOM 863 C C . GLN A 1 102 ? -9.441 13.128 10.352 1.00 79.81 102 GLN A C 1
ATOM 865 O O . GLN A 1 102 ? -9.476 12.985 11.572 1.00 79.81 102 GLN A O 1
ATOM 870 N N . LYS A 1 103 ? -10.487 13.601 9.667 1.00 69.81 103 LYS A N 1
ATOM 871 C CA . LYS A 1 103 ? -11.809 13.821 10.272 1.00 69.81 103 LYS A CA 1
ATOM 872 C C . LYS A 1 103 ? -12.687 12.599 9.999 1.00 69.81 103 LYS A C 1
ATOM 874 O O . LYS A 1 103 ? -12.787 12.191 8.844 1.00 69.81 103 LYS A O 1
ATOM 879 N N . ASN A 1 104 ? -13.369 12.100 11.032 1.00 72.94 104 ASN A N 1
ATOM 880 C CA . ASN A 1 104 ? -14.391 11.044 10.956 1.00 72.94 104 ASN A CA 1
ATOM 881 C C . ASN A 1 104 ? -13.885 9.683 10.441 1.00 72.94 104 ASN A C 1
ATOM 883 O O . ASN A 1 104 ? -14.570 9.067 9.629 1.00 72.94 104 ASN A O 1
ATOM 887 N N . ASP A 1 105 ? -12.674 9.265 10.825 1.00 80.06 105 ASP A N 1
ATOM 888 C CA . ASP A 1 105 ? -12.089 7.951 10.482 1.00 80.06 105 ASP A CA 1
ATOM 889 C C . ASP A 1 105 ? -12.115 7.585 8.984 1.00 80.06 105 ASP A C 1
ATOM 891 O O . ASP A 1 105 ? -11.970 6.430 8.590 1.00 80.06 105 ASP A O 1
ATOM 895 N N . SER A 1 106 ? -12.265 8.595 8.123 1.00 87.38 106 SER A N 1
ATOM 896 C CA . SER A 1 106 ? -12.343 8.435 6.678 1.00 87.38 106 SER A CA 1
ATOM 897 C C . SER A 1 106 ? -10.944 8.526 6.081 1.00 87.38 106 SER A C 1
ATOM 899 O O . SER A 1 106 ? -10.326 9.594 6.070 1.00 87.38 106 SER A O 1
ATOM 901 N N . LEU A 1 107 ? -10.454 7.411 5.558 1.00 91.62 107 LEU A N 1
ATOM 902 C CA . LEU A 1 107 ? -9.119 7.265 5.003 1.00 91.62 107 LEU A CA 1
ATOM 903 C C . LEU A 1 107 ? -9.119 7.562 3.502 1.00 91.62 107 LEU A C 1
ATOM 905 O O . LEU A 1 107 ? -9.987 7.115 2.746 1.00 91.62 107 LEU A O 1
ATOM 909 N N . THR A 1 108 ? -8.116 8.317 3.055 1.00 93.44 108 THR A N 1
ATOM 910 C CA . THR A 1 108 ? -7.874 8.542 1.628 1.00 93.44 108 THR A CA 1
ATOM 911 C C . THR A 1 108 ? -7.177 7.336 1.007 1.00 93.44 108 THR A C 1
ATOM 913 O O . THR A 1 108 ? -6.509 6.551 1.686 1.00 93.44 108 THR A O 1
ATOM 916 N N . LYS A 1 109 ? -7.265 7.229 -0.323 1.00 93.94 109 LYS A N 1
ATOM 917 C CA . LYS A 1 109 ? -6.542 6.218 -1.108 1.00 93.94 109 LYS A CA 1
ATOM 918 C C . LYS A 1 109 ? -5.056 6.138 -0.742 1.00 93.94 109 LYS A C 1
ATOM 920 O O . LYS A 1 109 ? -4.503 5.050 -0.644 1.00 93.94 109 LYS A O 1
ATOM 925 N N . GLU A 1 110 ? -4.411 7.289 -0.571 1.00 92.44 110 GLU A N 1
ATOM 926 C CA . GLU A 1 110 ? -2.978 7.391 -0.276 1.00 92.44 110 GLU A CA 1
ATOM 927 C C . GLU A 1 110 ? -2.632 6.761 1.072 1.00 92.44 110 GLU A C 1
ATOM 929 O O . GLU A 1 110 ? -1.693 5.973 1.138 1.00 92.44 110 GLU A O 1
ATOM 934 N N . ILE A 1 111 ? -3.436 7.030 2.107 1.00 94.12 111 ILE A N 1
ATOM 935 C CA . ILE A 1 111 ? -3.242 6.459 3.444 1.00 94.12 111 ILE A CA 1
ATOM 936 C C . ILE A 1 111 ? -3.414 4.943 3.399 1.00 94.12 111 ILE A C 1
ATOM 938 O O . ILE A 1 111 ? -2.543 4.218 3.862 1.00 94.12 111 ILE A O 1
ATOM 942 N N . ILE A 1 112 ? -4.492 4.451 2.784 1.00 94.38 112 ILE A N 1
ATOM 943 C CA . ILE A 1 112 ? -4.771 3.006 2.697 1.00 94.38 112 ILE A CA 1
ATOM 944 C C . ILE A 1 112 ? -3.644 2.280 1.967 1.00 94.38 112 ILE A C 1
ATOM 946 O O . ILE A 1 112 ? -3.201 1.214 2.388 1.00 94.38 112 ILE A O 1
ATOM 950 N N . PHE A 1 113 ? -3.156 2.865 0.874 1.00 95.12 113 PHE A N 1
ATOM 951 C CA . PHE A 1 113 ? -2.077 2.275 0.093 1.00 95.12 113 PHE A CA 1
ATOM 952 C C . PHE A 1 113 ? -0.779 2.271 0.891 1.00 95.12 113 PHE A C 1
ATOM 954 O O . PHE A 1 113 ? -0.085 1.260 0.898 1.00 95.12 113 PHE A O 1
ATOM 961 N N . ASP A 1 114 ? -0.470 3.358 1.595 1.00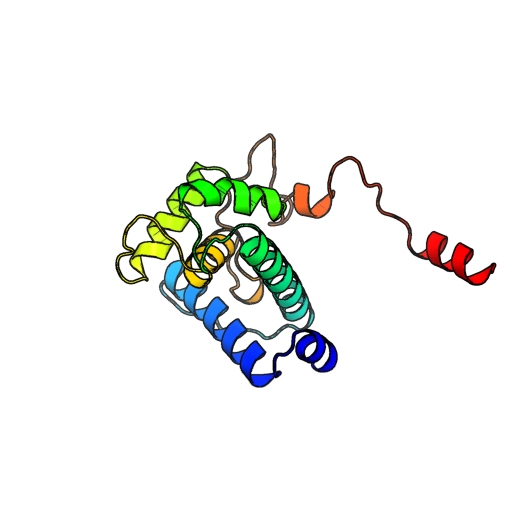 94.69 114 ASP A N 1
ATOM 962 C CA . ASP A 1 114 ? 0.707 3.415 2.454 1.00 94.69 114 ASP A CA 1
ATOM 963 C C . ASP A 1 114 ? 0.602 2.420 3.627 1.00 94.69 114 ASP A C 1
ATOM 965 O O . ASP A 1 114 ? 1.616 1.825 3.970 1.00 94.69 114 ASP A O 1
ATOM 969 N N . VAL A 1 115 ? -0.592 2.133 4.169 1.00 94.56 115 VAL A N 1
ATOM 970 C CA . VAL A 1 115 ? -0.798 1.050 5.157 1.00 94.56 115 VAL A CA 1
ATOM 971 C C . VAL A 1 115 ? -0.504 -0.321 4.548 1.00 94.56 115 VAL A C 1
ATOM 973 O O . VAL A 1 115 ? 0.226 -1.117 5.140 1.00 94.56 115 VAL A O 1
ATOM 976 N N . VAL A 1 116 ? -0.997 -0.591 3.334 1.00 94.06 116 VAL A N 1
ATOM 977 C CA . VAL A 1 116 ? -0.662 -1.830 2.611 1.00 94.06 116 VAL A CA 1
ATOM 978 C C . VAL A 1 116 ? 0.845 -1.937 2.393 1.00 94.06 116 VAL A C 1
ATOM 980 O O . VAL A 1 116 ? 1.428 -2.973 2.700 1.00 94.06 116 VAL A O 1
ATOM 983 N N . TYR A 1 117 ? 1.490 -0.877 1.904 1.00 93.06 117 TYR A N 1
ATOM 984 C CA . TYR A 1 117 ? 2.927 -0.872 1.633 1.00 93.06 117 TYR A CA 1
ATOM 985 C C . TYR A 1 117 ? 3.784 -0.838 2.903 1.00 93.06 117 TYR A C 1
ATOM 987 O O . TYR A 1 117 ? 4.951 -1.219 2.866 1.00 93.06 117 TYR A O 1
ATOM 995 N N . TYR A 1 118 ? 3.242 -0.411 4.040 1.00 92.50 118 TYR A N 1
ATOM 996 C CA . TYR A 1 118 ? 3.927 -0.515 5.321 1.00 92.50 118 TYR A CA 1
ATOM 997 C C . TYR A 1 118 ? 4.094 -1.992 5.713 1.00 92.50 118 TYR A C 1
ATOM 999 O O . TYR A 1 118 ? 5.210 -2.423 6.035 1.00 92.50 118 TYR A O 1
ATOM 1007 N N . ILE A 1 119 ? 3.008 -2.769 5.595 1.00 90.56 119 ILE A N 1
ATOM 1008 C CA . ILE A 1 119 ? 2.967 -4.206 5.909 1.00 90.56 119 ILE A CA 1
ATOM 1009 C C . ILE A 1 119 ? 3.697 -5.033 4.840 1.00 90.56 119 ILE A C 1
ATOM 1011 O O . ILE A 1 119 ? 4.543 -5.879 5.156 1.00 90.56 119 ILE A O 1
ATOM 1015 N N . TYR A 1 120 ? 3.410 -4.749 3.570 1.00 89.31 120 TYR A N 1
ATOM 1016 C CA . TYR A 1 120 ? 3.939 -5.423 2.384 1.00 89.31 120 TYR A CA 1
ATOM 1017 C C . TYR A 1 120 ? 4.773 -4.436 1.551 1.00 89.31 120 TYR A C 1
ATOM 1019 O O . TYR A 1 120 ? 4.306 -3.917 0.530 1.00 89.31 120 TYR A O 1
ATOM 1027 N N . PRO A 1 121 ? 6.003 -4.120 1.989 1.00 89.25 121 PRO A N 1
ATOM 1028 C CA . PRO A 1 121 ? 6.822 -3.122 1.324 1.00 89.25 121 PRO A CA 1
ATOM 1029 C C . PRO A 1 121 ? 7.213 -3.563 -0.091 1.00 89.25 121 PRO A C 1
ATOM 1031 O O . PRO A 1 121 ? 7.558 -4.728 -0.302 1.00 89.25 121 PRO A O 1
ATOM 1034 N N . PRO A 1 122 ? 7.229 -2.641 -1.072 1.00 88.44 122 PRO A N 1
ATOM 1035 C CA . PRO A 1 122 ? 7.785 -2.930 -2.387 1.00 88.44 122 PRO A CA 1
ATOM 1036 C C . PRO A 1 122 ? 9.238 -3.404 -2.273 1.00 88.44 122 PRO A C 1
ATOM 1038 O O . PRO A 1 122 ? 10.012 -2.829 -1.504 1.00 88.44 122 PRO A O 1
ATOM 1041 N N . LYS A 1 123 ? 9.636 -4.396 -3.078 1.00 84.75 12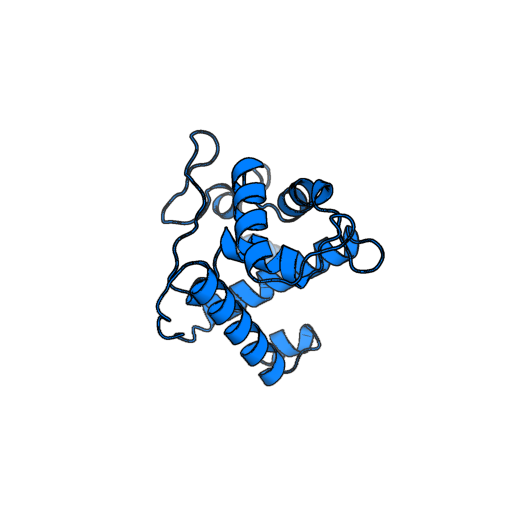3 LYS A N 1
ATOM 1042 C CA . LYS A 1 123 ? 10.985 -5.001 -3.039 1.00 84.75 123 LYS A CA 1
ATOM 1043 C C . LYS A 1 123 ? 12.111 -3.958 -3.150 1.00 84.75 123 LYS A C 1
ATOM 1045 O O . LYS A 1 123 ? 13.080 -4.017 -2.393 1.00 84.75 123 LYS A O 1
ATOM 1050 N N . ALA A 1 124 ? 11.911 -2.911 -3.953 1.00 84.94 124 ALA A N 1
ATOM 1051 C CA . ALA A 1 124 ? 12.868 -1.813 -4.119 1.00 84.94 124 ALA A CA 1
ATOM 1052 C C . ALA A 1 124 ? 13.141 -0.984 -2.848 1.00 84.94 124 ALA A C 1
ATOM 1054 O O . ALA A 1 124 ? 14.087 -0.199 -2.821 1.00 84.94 124 ALA A O 1
ATOM 1055 N N . THR A 1 125 ? 12.335 -1.130 -1.791 1.00 84.00 125 THR A N 1
ATOM 1056 C CA . THR A 1 125 ? 12.623 -0.508 -0.489 1.00 84.00 125 THR A CA 1
ATOM 1057 C C . THR A 1 125 ? 13.791 -1.184 0.237 1.00 84.00 125 THR A C 1
ATOM 1059 O O . THR A 1 125 ? 14.400 -0.564 1.114 1.00 84.00 125 THR A O 1
ATOM 1062 N N . GLY A 1 126 ? 14.100 -2.446 -0.092 1.00 82.00 126 GLY A N 1
ATOM 1063 C CA . GLY A 1 126 ? 15.045 -3.275 0.661 1.00 82.00 126 GLY A CA 1
ATOM 1064 C C . GLY A 1 126 ? 14.594 -3.560 2.100 1.00 82.00 126 GLY A C 1
ATOM 1065 O O . GLY A 1 126 ? 15.435 -3.841 2.962 1.00 82.00 126 GLY A O 1
ATOM 1066 N N . LEU A 1 127 ? 13.294 -3.412 2.379 1.00 81.94 127 LEU A N 1
ATOM 1067 C CA . LEU A 1 127 ? 12.654 -3.741 3.648 1.00 81.94 127 LEU A CA 1
ATOM 1068 C C . LEU A 1 127 ? 12.069 -5.147 3.594 1.00 81.94 127 LEU A C 1
ATOM 1070 O O . LEU A 1 127 ? 11.517 -5.563 2.582 1.00 81.94 127 LEU A O 1
ATOM 1074 N N . GLN A 1 128 ? 12.134 -5.842 4.724 1.00 79.75 128 GLN A N 1
ATOM 1075 C CA . GLN A 1 128 ? 11.374 -7.069 4.930 1.00 79.75 128 GLN A CA 1
ATOM 1076 C C . GLN A 1 128 ? 9.935 -6.732 5.332 1.00 79.75 128 GLN A C 1
ATOM 1078 O O . GLN A 1 128 ? 9.674 -5.661 5.899 1.00 79.75 128 GLN A O 1
ATOM 1083 N N . THR A 1 129 ? 8.992 -7.633 5.058 1.00 79.25 129 THR A N 1
ATOM 1084 C CA . THR A 1 129 ? 7.611 -7.493 5.544 1.00 79.25 129 THR A CA 1
ATOM 1085 C C . THR A 1 129 ? 7.590 -7.303 7.066 1.00 79.25 129 THR A C 1
ATOM 1087 O O . THR A 1 129 ? 8.427 -7.859 7.778 1.00 79.25 129 THR A O 1
ATOM 1090 N N . SER A 1 130 ? 6.695 -6.448 7.574 1.00 77.38 130 SER A N 1
ATOM 1091 C CA . SER A 1 130 ? 6.493 -6.306 9.027 1.00 77.38 130 SER A CA 1
ATOM 1092 C C . SER A 1 130 ? 5.566 -7.381 9.594 1.00 77.38 130 SER A C 1
ATOM 1094 O O . SER A 1 130 ? 5.383 -7.447 10.809 1.00 77.38 130 SER A O 1
ATOM 1096 N N . ARG A 1 131 ? 4.982 -8.213 8.724 1.00 79.31 131 ARG A N 1
ATOM 1097 C CA . ARG A 1 131 ? 4.072 -9.287 9.103 1.00 79.31 131 ARG A CA 1
ATOM 1098 C C . ARG A 1 131 ? 4.795 -10.346 9.931 1.00 79.31 131 ARG A C 1
ATOM 1100 O O . ARG A 1 131 ? 5.935 -10.713 9.635 1.00 79.31 131 ARG A O 1
ATOM 1107 N N . LYS A 1 132 ? 4.110 -10.884 10.937 1.00 75.00 132 LYS A N 1
ATOM 1108 C CA . LYS A 1 132 ? 4.602 -12.009 11.740 1.00 75.00 132 LYS A CA 1
ATOM 1109 C C . LYS A 1 132 ? 4.086 -13.331 11.173 1.00 75.00 132 LYS A C 1
ATOM 1111 O O . LYS A 1 132 ? 2.923 -13.459 10.803 1.00 75.00 132 LYS A O 1
ATOM 1116 N N . SER A 1 133 ? 4.966 -14.330 11.118 1.00 66.75 133 SER A N 1
ATOM 1117 C CA . SER A 1 133 ? 4.592 -15.695 10.741 1.00 66.75 133 SER A CA 1
ATOM 1118 C C . SER A 1 133 ? 3.628 -16.268 11.780 1.00 66.75 133 SER A C 1
ATOM 1120 O O . SER A 1 133 ? 3.870 -16.156 12.984 1.00 66.75 133 SER A O 1
ATOM 1122 N N . THR A 1 134 ? 2.539 -16.880 11.326 1.00 69.56 134 THR A N 1
ATOM 1123 C CA . THR A 1 134 ? 1.581 -17.577 12.195 1.00 69.56 134 THR A CA 1
ATOM 1124 C C . THR A 1 134 ? 1.479 -19.037 11.768 1.00 69.56 134 THR A C 1
ATOM 1126 O O . THR A 1 134 ? 1.675 -19.345 10.600 1.00 69.56 134 THR A O 1
ATOM 1129 N N . TRP A 1 135 ? 1.130 -19.946 12.685 1.00 62.28 135 TRP A N 1
ATOM 1130 C CA . TRP A 1 135 ? 0.958 -21.374 12.359 1.00 62.28 135 TRP A CA 1
ATOM 1131 C C . TRP A 1 135 ? -0.045 -21.629 11.226 1.00 62.28 135 TRP A C 1
ATOM 1133 O O . TRP A 1 135 ? 0.095 -22.596 10.490 1.00 62.28 135 TRP A O 1
ATOM 1143 N N . VAL A 1 136 ? -1.056 -20.766 11.098 1.00 64.88 136 VAL A N 1
ATOM 1144 C CA . VAL A 1 136 ? -2.096 -20.859 10.062 1.00 64.88 136 VAL A CA 1
ATOM 1145 C C . VAL A 1 136 ? -1.658 -20.185 8.757 1.00 64.88 136 VAL A C 1
ATOM 1147 O O . VAL A 1 136 ? -2.202 -20.488 7.701 1.00 64.88 136 VAL A O 1
ATOM 1150 N N . ARG A 1 137 ? -0.701 -19.250 8.818 1.00 65.94 137 ARG A N 1
ATOM 1151 C CA . ARG A 1 137 ? -0.192 -18.506 7.662 1.00 65.94 137 ARG A CA 1
ATOM 1152 C C . ARG A 1 137 ? 1.302 -18.227 7.835 1.00 65.94 137 ARG A C 1
ATOM 1154 O O . ARG A 1 137 ? 1.673 -17.157 8.346 1.00 65.94 137 ARG A O 1
ATOM 1161 N N . PRO A 1 138 ? 2.158 -19.196 7.495 1.00 67.94 138 PRO A N 1
ATOM 1162 C CA . PRO A 1 138 ? 3.586 -19.028 7.650 1.00 67.94 138 PRO A CA 1
ATOM 1163 C C . PRO A 1 138 ? 4.147 -18.116 6.552 1.00 67.94 138 PRO A C 1
ATOM 1165 O O . PRO A 1 138 ? 3.562 -17.924 5.484 1.00 67.94 138 PRO A O 1
ATOM 1168 N N . ILE A 1 139 ? 5.291 -17.510 6.853 1.00 71.31 139 ILE A N 1
ATOM 1169 C CA . ILE A 1 139 ? 6.081 -16.738 5.891 1.00 71.31 139 ILE A CA 1
ATOM 1170 C C . ILE A 1 139 ? 7.222 -17.649 5.424 1.00 71.31 139 ILE A C 1
ATOM 1172 O O . ILE A 1 139 ? 8.072 -18.009 6.241 1.00 71.31 139 ILE A O 1
ATOM 1176 N N . ILE A 1 140 ? 7.238 -18.016 4.141 1.00 64.38 140 ILE A N 1
ATOM 1177 C CA . ILE A 1 140 ? 8.308 -18.801 3.505 1.00 64.38 140 ILE A CA 1
ATOM 1178 C C . ILE A 1 140 ? 9.149 -17.850 2.657 1.00 64.38 140 ILE A C 1
ATOM 1180 O O . ILE A 1 140 ? 8.621 -17.126 1.821 1.00 64.38 140 ILE A O 1
ATOM 1184 N N . ASP A 1 141 ? 10.462 -17.818 2.891 1.00 59.50 141 ASP A N 1
ATOM 1185 C CA . ASP A 1 141 ? 11.414 -16.986 2.135 1.00 59.50 141 ASP A CA 1
ATOM 1186 C C . ASP A 1 141 ? 11.061 -15.482 2.074 1.00 59.50 141 ASP A C 1
ATOM 1188 O O . ASP A 1 141 ? 11.452 -14.762 1.157 1.00 59.50 141 ASP A O 1
ATOM 1192 N N . GLY A 1 142 ? 10.341 -14.979 3.083 1.00 61.06 142 GLY A N 1
ATOM 1193 C CA . GLY A 1 142 ? 9.897 -13.580 3.157 1.00 61.06 142 GLY A CA 1
ATOM 1194 C C . GLY A 1 142 ? 8.607 -13.278 2.384 1.00 61.06 142 GLY A C 1
ATOM 1195 O O . GLY A 1 142 ? 8.128 -12.144 2.437 1.00 61.06 142 GLY A O 1
ATOM 1196 N N . GLU A 1 143 ? 8.022 -14.278 1.724 1.00 60.19 143 GLU A N 1
ATOM 1197 C CA . GLU A 1 143 ? 6.727 -14.206 1.052 1.00 60.19 143 GLU A CA 1
ATOM 1198 C C . GLU A 1 143 ? 5.678 -15.042 1.806 1.00 60.19 143 GLU A C 1
ATOM 1200 O O . GLU A 1 143 ? 5.968 -15.976 2.553 1.00 60.19 143 GLU A O 1
ATOM 1205 N N . ASP A 1 144 ? 4.420 -14.640 1.683 1.00 62.12 144 ASP A N 1
ATOM 1206 C CA . ASP A 1 144 ? 3.307 -15.301 2.353 1.00 62.12 144 ASP A CA 1
ATOM 1207 C C . ASP A 1 144 ? 2.865 -16.535 1.563 1.00 62.12 144 ASP A C 1
ATOM 1209 O O . ASP A 1 144 ? 2.615 -16.418 0.364 1.00 62.12 144 ASP A O 1
ATOM 1213 N N . GLU A 1 145 ? 2.703 -17.694 2.213 1.00 57.47 145 GLU A N 1
ATOM 1214 C CA . GLU A 1 145 ? 2.273 -18.931 1.535 1.00 57.47 145 GLU A CA 1
ATOM 1215 C C . GLU A 1 145 ? 0.986 -18.752 0.724 1.00 57.47 145 GLU A C 1
ATOM 1217 O O . GLU A 1 145 ? 0.859 -19.314 -0.358 1.00 57.47 145 GLU A O 1
ATOM 1222 N N . THR A 1 146 ? 0.050 -17.925 1.193 1.00 54.88 146 THR A N 1
ATOM 1223 C CA . THR A 1 146 ? -1.212 -17.653 0.477 1.00 54.88 146 THR A CA 1
ATOM 1224 C C . THR A 1 146 ? -1.013 -16.931 -0.861 1.00 54.88 146 THR A C 1
ATOM 1226 O O . THR A 1 146 ? -1.796 -17.134 -1.788 1.00 54.88 146 THR A O 1
ATOM 1229 N N . ALA A 1 147 ? 0.059 -16.145 -1.002 1.00 52.75 147 ALA A N 1
ATOM 1230 C CA . ALA A 1 147 ? 0.452 -15.555 -2.279 1.00 52.75 147 ALA A CA 1
ATOM 1231 C C . ALA A 1 147 ? 1.116 -16.586 -3.211 1.00 52.75 147 ALA A C 1
ATOM 1233 O O . ALA A 1 147 ? 1.027 -16.449 -4.430 1.00 52.75 147 ALA A O 1
ATOM 1234 N N . ILE A 1 148 ? 1.755 -17.617 -2.643 1.00 51.97 148 ILE A N 1
ATOM 1235 C CA . ILE A 1 148 ? 2.472 -18.674 -3.372 1.00 51.97 148 ILE A CA 1
ATOM 1236 C C . ILE A 1 148 ? 1.515 -19.785 -3.837 1.00 51.97 148 ILE A C 1
ATOM 1238 O O . ILE A 1 148 ? 1.628 -20.261 -4.964 1.00 51.97 148 ILE A O 1
ATOM 1242 N N . GLN A 1 149 ? 0.571 -20.203 -2.990 1.00 47.03 149 GLN A N 1
ATOM 1243 C CA . GLN A 1 149 ? -0.336 -21.323 -3.264 1.00 47.03 149 GLN A CA 1
ATOM 1244 C C . GLN A 1 149 ? -1.570 -20.941 -4.087 1.00 47.03 149 GLN A C 1
ATOM 1246 O O . GLN A 1 149 ? -2.240 -21.831 -4.607 1.00 47.03 149 GLN A O 1
ATOM 1251 N N . GLY A 1 150 ? -1.877 -19.647 -4.229 1.00 51.16 150 GLY A N 1
ATOM 1252 C CA . GLY A 1 150 ? -3.188 -19.234 -4.721 1.00 51.16 150 GLY A CA 1
ATOM 1253 C C . GLY A 1 150 ? -4.301 -19.685 -3.768 1.00 51.16 150 GLY A C 1
ATOM 1254 O O . GLY A 1 150 ? -4.065 -20.325 -2.741 1.00 51.16 150 GLY A O 1
ATOM 1255 N N . THR A 1 151 ? -5.550 -19.328 -4.069 1.00 49.78 151 THR A N 1
ATOM 1256 C CA . THR A 1 151 ? -6.676 -19.899 -3.324 1.00 49.78 151 THR A CA 1
ATOM 1257 C C . THR A 1 151 ? -6.631 -21.427 -3.461 1.00 49.78 151 THR A C 1
ATOM 1259 O O . THR A 1 151 ? -6.372 -21.924 -4.558 1.00 49.78 151 THR A O 1
ATOM 1262 N N . PRO A 1 152 ? -6.907 -22.199 -2.393 1.00 46.81 152 PRO A N 1
ATOM 1263 C CA . PRO A 1 152 ? -6.688 -23.655 -2.342 1.00 46.81 152 PRO A CA 1
ATOM 1264 C C . PRO A 1 152 ? -7.505 -24.480 -3.358 1.00 46.81 152 PRO A C 1
ATOM 1266 O O . PRO A 1 152 ? -7.446 -25.704 -3.347 1.00 46.81 152 PRO A O 1
ATOM 1269 N N . PHE A 1 153 ? -8.278 -23.823 -4.226 1.00 48.81 153 PHE A N 1
ATOM 1270 C CA . PHE A 1 153 ? -9.134 -24.420 -5.246 1.00 48.81 153 PHE A CA 1
ATOM 1271 C C . PHE A 1 153 ? -8.648 -24.224 -6.688 1.00 48.81 153 PHE A C 1
ATOM 1273 O O . PHE A 1 153 ? -9.302 -24.715 -7.607 1.00 48.81 153 PHE A O 1
ATOM 1280 N N . LEU A 1 154 ? -7.543 -23.511 -6.917 1.00 49.75 154 LEU A N 1
ATOM 1281 C CA . LEU A 1 154 ? -7.002 -23.303 -8.258 1.00 49.75 154 LEU A CA 1
ATOM 1282 C C . LEU A 1 154 ? -5.648 -23.994 -8.374 1.00 49.75 154 LEU A C 1
ATOM 1284 O O . LEU A 1 154 ? -4.612 -23.436 -8.027 1.00 49.75 154 LEU A O 1
ATOM 1288 N N . GLU A 1 155 ? -5.669 -25.227 -8.879 1.00 54.22 155 GLU A N 1
ATOM 1289 C CA . GLU A 1 155 ? -4.454 -25.891 -9.344 1.00 54.22 155 GLU A CA 1
ATOM 1290 C C . GLU A 1 155 ? -3.755 -24.992 -10.380 1.00 54.22 155 GLU A C 1
ATOM 1292 O O . GLU A 1 155 ? -4.431 -24.400 -11.233 1.00 54.22 155 GLU A O 1
ATOM 1297 N N . PRO A 1 156 ? -2.417 -24.854 -10.330 1.00 51.44 156 PRO A N 1
ATOM 1298 C CA . PRO A 1 156 ? -1.689 -24.065 -11.311 1.00 51.44 156 PRO A CA 1
ATOM 1299 C C . PRO A 1 156 ? -1.959 -24.630 -12.708 1.00 51.44 156 PRO A C 1
ATOM 1301 O O . PRO A 1 156 ? -1.576 -25.753 -13.034 1.00 51.44 156 PRO A O 1
ATOM 1304 N N . ILE A 1 157 ? -2.644 -23.846 -13.538 1.00 58.66 157 ILE A N 1
ATOM 1305 C CA . ILE A 1 157 ? -2.969 -24.240 -14.906 1.00 58.66 157 ILE A CA 1
ATOM 1306 C C . ILE A 1 157 ? -1.677 -24.205 -15.721 1.00 58.66 157 ILE A C 1
ATOM 1308 O O . ILE A 1 157 ? -1.074 -23.145 -15.907 1.00 58.66 157 ILE A O 1
ATOM 1312 N N . ASP A 1 158 ? -1.264 -25.357 -16.247 1.00 74.94 158 ASP A N 1
ATOM 1313 C CA . ASP A 1 158 ? -0.181 -25.419 -17.224 1.00 74.94 158 ASP A CA 1
ATOM 1314 C C . ASP A 1 158 ? -0.624 -24.712 -18.511 1.00 74.94 158 ASP A C 1
ATOM 1316 O O . ASP A 1 158 ? -1.423 -25.220 -19.306 1.00 74.94 158 ASP A O 1
ATOM 1320 N N . MET A 1 159 ? -0.087 -23.512 -18.726 1.00 74.31 159 MET A N 1
ATOM 1321 C CA . MET A 1 159 ? -0.395 -22.690 -19.894 1.00 74.31 159 MET A CA 1
ATOM 1322 C C . MET A 1 159 ? -0.054 -23.403 -21.211 1.00 74.31 159 MET A C 1
ATOM 1324 O O . MET A 1 159 ? -0.698 -23.127 -22.222 1.00 74.31 159 MET A O 1
ATOM 1328 N N . ASN A 1 160 ? 0.877 -24.369 -21.223 1.00 74.50 160 ASN A N 1
ATOM 1329 C CA . ASN A 1 160 ? 1.172 -25.163 -22.422 1.00 74.50 160 ASN A CA 1
ATOM 1330 C C . ASN A 1 160 ? -0.012 -26.037 -22.851 1.00 74.50 160 ASN A C 1
ATOM 1332 O O . ASN A 1 160 ? -0.181 -26.303 -24.043 1.00 74.50 160 ASN A O 1
ATOM 1336 N N . ILE A 1 161 ? -0.841 -26.480 -21.900 1.00 77.06 161 ILE A N 1
ATOM 1337 C CA . ILE A 1 161 ? -2.066 -27.229 -22.191 1.00 77.06 161 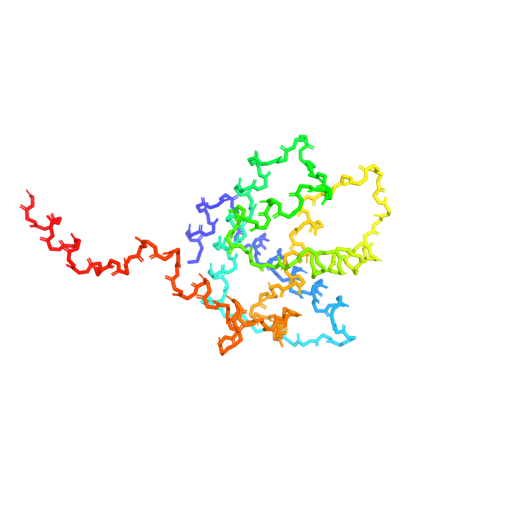ILE A CA 1
ATOM 1338 C C . ILE A 1 161 ? -3.070 -26.300 -22.876 1.00 77.06 161 ILE A C 1
ATOM 1340 O O . ILE A 1 161 ? -3.609 -26.655 -23.921 1.00 77.06 161 ILE A O 1
ATOM 1344 N N . VAL A 1 162 ? -3.260 -25.090 -22.344 1.00 72.06 162 VAL A N 1
ATOM 1345 C CA . VAL A 1 162 ? -4.169 -24.084 -22.918 1.00 72.06 162 VAL A CA 1
ATOM 1346 C C . VAL A 1 162 ? -3.762 -23.726 -24.349 1.00 72.06 162 VAL A C 1
ATOM 1348 O O . VAL A 1 162 ? -4.605 -23.748 -25.244 1.00 72.06 162 VAL A O 1
ATOM 1351 N N . TYR A 1 163 ? -2.471 -23.483 -24.599 1.00 78.69 163 TYR A N 1
ATOM 1352 C CA . TYR A 1 163 ? -1.979 -23.183 -25.949 1.00 78.69 163 TYR A CA 1
ATOM 1353 C C . TYR A 1 163 ? -2.231 -24.330 -26.938 1.00 78.69 163 TYR A C 1
ATOM 1355 O O . TYR A 1 163 ? -2.675 -24.082 -28.054 1.00 78.69 163 TYR A O 1
ATOM 1363 N N . LYS A 1 164 ? -2.065 -25.592 -26.517 1.00 77.69 164 LYS A N 1
ATOM 1364 C CA . LYS A 1 164 ? -2.384 -26.763 -27.357 1.00 77.69 164 LYS A CA 1
ATOM 1365 C C . LYS A 1 164 ? -3.869 -26.894 -27.705 1.00 77.69 164 LYS A C 1
ATOM 1367 O O . LYS A 1 164 ? -4.188 -27.522 -28.713 1.00 77.69 164 LYS A O 1
ATOM 1372 N N . PHE A 1 165 ? -4.767 -26.378 -26.868 1.00 70.44 165 PHE A N 1
ATOM 1373 C CA . PHE A 1 165 ? -6.202 -26.365 -27.161 1.00 70.44 165 PHE A CA 1
ATOM 1374 C C . PHE A 1 165 ? -6.585 -25.238 -28.119 1.00 70.44 165 PHE A C 1
ATOM 1376 O O . PHE A 1 165 ? -7.458 -25.440 -28.958 1.00 70.44 165 PHE A O 1
ATOM 1383 N N . LEU A 1 166 ? -5.915 -24.089 -28.026 1.00 71.19 166 LEU A N 1
ATOM 1384 C CA . LEU A 1 166 ? -6.135 -22.954 -28.923 1.00 71.19 166 LEU A CA 1
ATOM 1385 C C . LEU A 1 166 ? -5.583 -23.207 -30.333 1.00 71.19 166 LEU A C 1
ATOM 1387 O O . LEU A 1 166 ? -6.220 -22.809 -31.298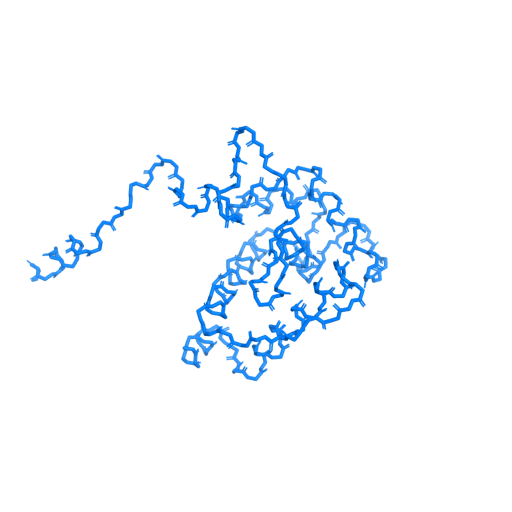 1.00 71.19 166 LEU A O 1
ATOM 1391 N N . ASP A 1 167 ? -4.472 -23.936 -30.459 1.00 70.38 167 ASP A N 1
ATOM 1392 C CA . ASP A 1 167 ? -3.892 -24.325 -31.759 1.00 70.38 167 ASP A CA 1
ATOM 1393 C C . ASP A 1 167 ? -4.697 -25.407 -32.510 1.00 70.38 167 ASP A C 1
ATOM 1395 O O . ASP A 1 167 ? -4.371 -25.751 -33.646 1.00 70.38 167 ASP A O 1
ATOM 1399 N N . LYS A 1 168 ? -5.722 -25.997 -31.881 1.00 58.88 168 LYS A N 1
ATOM 1400 C CA . LYS A 1 168 ? -6.564 -27.057 -32.467 1.00 58.88 168 LYS A CA 1
ATOM 1401 C C . LYS A 1 168 ? -7.939 -26.576 -32.956 1.00 58.88 168 LYS A C 1
ATOM 1403 O O . LYS A 1 168 ? -8.754 -27.427 -33.320 1.00 58.88 168 LYS A O 1
ATOM 1408 N N . GLN A 1 169 ? -8.203 -25.268 -32.959 1.00 48.81 169 GLN A N 1
ATOM 1409 C CA . GLN A 1 169 ? -9.376 -24.656 -33.605 1.00 48.81 169 GLN A CA 1
ATOM 1410 C C . GLN A 1 169 ? -8.984 -23.982 -34.917 1.00 48.81 169 GLN A C 1
ATOM 1412 O O . GLN A 1 169 ? -9.811 -24.046 -35.852 1.00 48.81 169 GLN A O 1
#

pLDDT: mean 80.73, std 12.5, range [46.81, 95.12]

Foldseek 3Di:
DQVVCVVVVDGPVRLVVVVVVLLVLLCVLPHVDADDQDDDPVLSVVVVVLLVLLVVLQVVQDDPQWHALVCLVVSCVSSLHDADPVLLVVLLVSLCVVDDDDPPRIDHSVSSVSSVCNQVPRVSSVDQGPGDADPVWGQDPSHIVCVVCPDVPDDPDPVVVVVVVVVVD

Secondary structure (DSSP, 8-state):
-HHHHHHTT--HHHHHHHHHHHHHHHHHHH-SSPPP----HHHHHHHHHHHHHHHHHHHHH-BTTEEEGGGHHHHHHHTT----HHHHHHHHHHHHTTSPPPSTTEEEHHHHHHHHHHHS--GGG-PPP-PPPBTTB-EETTEEHHHHH-STT-----HHHHHHHHTT-

Sequence (169 aa):
MKKEVSNFGLTWVEFSSRYRQVVQRIQKMRQSEYKQFIFNINETRDFLTTEKRLTTIFKTLSFNDKLDANELEKFFECCDLSATSYEIKEALDYVLQHYPPQKNDSLTKEIIFDVVYYIYPPKATGLQTSRKSTWVRPIIDGEDETAIQGTPFLEPIDMNIVYKFLDKQ

Nearest PDB structures (foldseek):
  8glv-assembly1_HM  TM=6.835E-01  e=5.870E-02  Chlamydomonas reinhardtii
  5jol-assembly1_A  TM=6.681E-01  e=1.058E-01  Homo sapiens
  2i7a-assembly1_A-2  TM=5.034E-01  e=1.799E-01  Homo sapiens
  3rv5-assembly2_B  TM=5.209E-01  e=3.651E-01  Homo sapiens
  6wn7-assembly3_E  TM=4.682E-01  e=2.554E+00  Homo sapiens

Mean predicted aligned error: 9.79 Å

Solvent-accessible surface area (backbone atoms only — not comparable to full-atom values): 10214 Å² total; per-residue (Å²): 103,70,70,58,42,44,75,72,77,38,53,66,68,60,48,54,51,50,54,51,49,52,40,52,50,46,34,59,74,77,36,98,65,86,69,82,76,60,93,50,73,66,58,50,49,53,49,53,53,50,52,49,52,53,51,54,53,45,67,71,71,32,61,92,76,26,37,49,64,84,50,46,65,58,51,34,52,76,66,78,43,84,75,48,74,64,57,51,50,53,34,42,59,60,51,50,75,79,46,78,87,68,70,86,60,46,37,44,64,67,56,55,51,50,31,51,34,54,42,55,42,58,68,57,50,75,51,73,52,70,68,76,68,36,98,91,53,47,58,56,98,81,41,50,47,66,77,73,56,45,64,96,83,53,76,85,74,62,62,69,59,56,51,58,57,64,77,72,112

Radius of gyration: 17.71 Å; Cα contacts (8 Å, |Δi|>4): 141; chains: 1; bounding box: 37×43×49 Å